Protein AF-A0A2V9J8C8-F1 (afdb_monomer_lite)

Structure (mmCIF, N/CA/C/O backbone):
data_AF-A0A2V9J8C8-F1
#
_entry.id   AF-A0A2V9J8C8-F1
#
loop_
_atom_site.group_PDB
_atom_site.id
_atom_site.type_symbol
_atom_site.label_atom_id
_atom_site.label_alt_id
_atom_site.label_comp_id
_atom_site.label_asym_id
_atom_site.label_entity_id
_atom_site.label_seq_id
_atom_site.pdbx_PDB_ins_code
_atom_site.Cartn_x
_atom_site.Cartn_y
_atom_site.Cartn_z
_atom_site.occupancy
_atom_site.B_iso_or_equiv
_atom_site.auth_seq_id
_atom_site.auth_comp_id
_atom_site.auth_asym_id
_atom_site.auth_atom_id
_atom_site.pdbx_PDB_model_num
ATOM 1 N N . MET A 1 1 ? -24.000 13.075 -5.334 1.00 54.38 1 MET A N 1
ATOM 2 C CA . MET A 1 1 ? -23.034 12.295 -4.535 1.00 54.38 1 MET A CA 1
ATOM 3 C C . MET A 1 1 ? -21.671 12.915 -4.797 1.00 54.38 1 MET A C 1
ATOM 5 O O . MET A 1 1 ? -21.237 12.888 -5.939 1.00 54.38 1 MET A O 1
ATOM 9 N N . GLY A 1 2 ? -21.112 13.639 -3.826 1.00 76.19 2 GLY A N 1
ATOM 10 C CA . GLY A 1 2 ? -19.845 14.362 -3.988 1.00 76.19 2 GLY A CA 1
ATOM 11 C C . GLY A 1 2 ? -18.661 13.500 -3.559 1.00 76.19 2 GLY A C 1
ATOM 12 O O . GLY A 1 2 ? -18.819 12.620 -2.716 1.00 76.19 2 GLY A O 1
ATOM 13 N N . LEU A 1 3 ? -17.489 13.746 -4.140 1.00 82.00 3 LEU A N 1
ATOM 14 C CA . LEU A 1 3 ? -16.237 13.203 -3.622 1.00 82.00 3 LEU A CA 1
ATOM 15 C C . LEU A 1 3 ? -15.845 14.013 -2.383 1.00 82.00 3 LEU A C 1
ATOM 17 O O . LEU A 1 3 ? -15.822 15.243 -2.432 1.00 82.00 3 LEU A O 1
ATOM 21 N N . HIS A 1 4 ? -15.560 13.325 -1.281 1.00 84.31 4 HIS A N 1
ATOM 22 C CA . HIS A 1 4 ? -15.088 13.942 -0.047 1.00 84.31 4 HIS A CA 1
ATOM 23 C C . HIS A 1 4 ? -13.616 13.578 0.170 1.00 84.31 4 HIS A C 1
ATOM 25 O O . HIS A 1 4 ? -13.277 12.398 0.048 1.00 84.31 4 HIS A O 1
ATOM 31 N N . PRO A 1 5 ? -12.745 14.552 0.490 1.00 89.12 5 PRO A N 1
ATOM 32 C CA . PRO A 1 5 ? -11.369 14.267 0.871 1.00 89.12 5 PRO A CA 1
ATOM 33 C C . PRO A 1 5 ? -11.312 13.334 2.082 1.00 89.12 5 PRO A C 1
ATOM 35 O O . PRO A 1 5 ? -12.112 13.461 3.012 1.00 89.12 5 PRO A O 1
ATOM 38 N N . VAL A 1 6 ? -10.339 12.425 2.089 1.00 93.81 6 VAL A N 1
ATOM 39 C CA . VAL A 1 6 ? -10.053 11.575 3.247 1.00 93.81 6 VAL A CA 1
ATOM 40 C C . VAL A 1 6 ? -9.010 12.279 4.104 1.00 93.81 6 VAL A C 1
ATOM 42 O O . VAL A 1 6 ? -7.878 12.483 3.675 1.00 93.81 6 VAL A O 1
ATOM 45 N N . ALA A 1 7 ? -9.38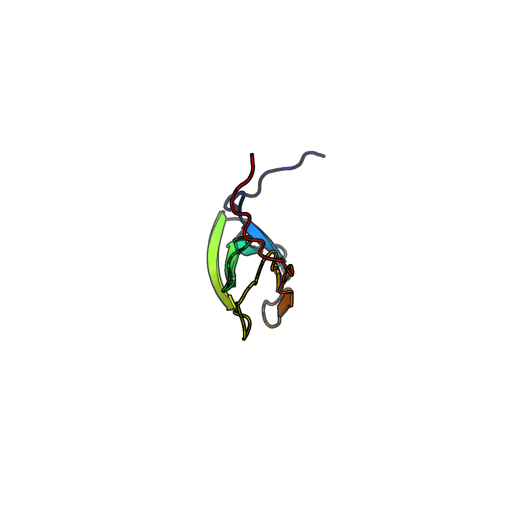2 12.667 5.322 1.00 95.44 7 ALA A N 1
ATOM 46 C CA . ALA A 1 7 ? -8.452 13.312 6.240 1.00 95.44 7 ALA A CA 1
ATOM 47 C C . ALA A 1 7 ? -7.253 12.394 6.545 1.00 95.44 7 ALA A C 1
ATOM 49 O O . ALA A 1 7 ? -7.420 11.209 6.832 1.00 95.44 7 ALA A O 1
ATOM 50 N N . GLY A 1 8 ? -6.043 12.953 6.488 1.00 94.94 8 GLY A N 1
ATOM 51 C CA . GLY A 1 8 ? -4.796 12.217 6.718 1.00 94.94 8 GLY A CA 1
ATOM 52 C C . GLY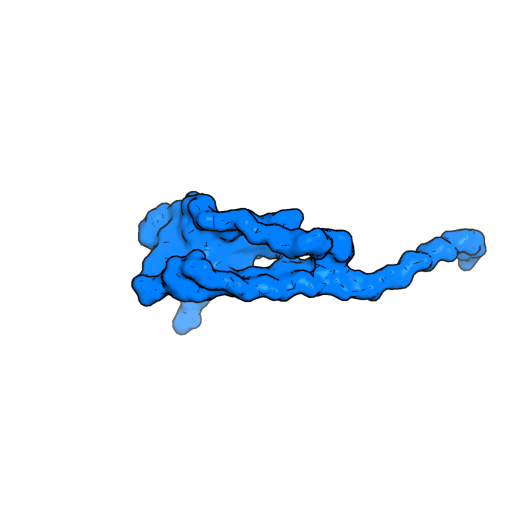 A 1 8 ? -4.257 11.464 5.496 1.00 94.94 8 GLY A C 1
ATOM 53 O O . GLY A 1 8 ? -3.134 10.968 5.569 1.00 94.94 8 GLY A O 1
ATOM 54 N N . LEU A 1 9 ? -5.002 11.404 4.384 1.00 95.81 9 LEU A N 1
ATOM 55 C CA . LEU A 1 9 ? -4.500 10.952 3.085 1.00 95.81 9 LEU A CA 1
ATOM 56 C C . LEU A 1 9 ? -3.893 12.147 2.334 1.00 95.81 9 LEU A C 1
ATOM 58 O O . LEU A 1 9 ? -4.544 13.181 2.190 1.00 95.81 9 LEU A O 1
ATOM 62 N N . ASN A 1 10 ? -2.649 12.011 1.888 1.00 94.19 10 ASN A N 1
ATOM 63 C CA . ASN A 1 10 ? -1.918 13.035 1.150 1.00 94.19 10 ASN A CA 1
ATOM 64 C C . ASN A 1 10 ? -2.073 12.818 -0.363 1.00 94.19 10 ASN A C 1
ATOM 66 O O . ASN A 1 10 ? -2.339 11.705 -0.809 1.00 94.19 10 ASN A O 1
ATOM 70 N N . ASP A 1 11 ? -1.825 13.859 -1.159 1.00 93.06 11 ASP A N 1
ATOM 71 C CA . ASP A 1 11 ? -1.924 13.806 -2.629 1.00 93.06 11 ASP A CA 1
ATOM 72 C C . ASP A 1 11 ? -0.950 12.813 -3.289 1.00 93.06 11 ASP A C 1
ATOM 74 O O . ASP A 1 11 ? -1.135 12.410 -4.440 1.00 93.06 11 ASP A O 1
ATOM 78 N N . ASP A 1 12 ? 0.120 12.449 -2.584 1.00 94.12 12 ASP A N 1
ATOM 79 C CA . ASP A 1 12 ? 1.130 11.499 -3.030 1.00 94.12 12 ASP A CA 1
ATOM 80 C C . ASP A 1 12 ? 0.980 10.104 -2.416 1.00 94.12 12 ASP A C 1
ATOM 82 O O . ASP A 1 12 ? 1.811 9.240 -2.703 1.00 94.12 12 ASP A O 1
ATOM 86 N N . ASP A 1 13 ? -0.066 9.859 -1.626 1.00 95.94 13 ASP A N 1
ATOM 87 C CA . ASP A 1 13 ? -0.403 8.514 -1.173 1.00 95.94 13 ASP A CA 1
ATOM 88 C C . ASP A 1 13 ? -1.253 7.776 -2.210 1.00 95.94 13 ASP A C 1
ATOM 90 O O . ASP A 1 13 ? -2.250 8.293 -2.714 1.00 95.94 13 ASP A O 1
ATOM 94 N N . ASP A 1 14 ? -0.922 6.508 -2.424 1.00 96.38 14 ASP A N 1
ATOM 95 C CA . ASP A 1 14 ? -1.803 5.530 -3.049 1.00 96.38 14 ASP A CA 1
ATOM 96 C C . ASP A 1 14 ? -2.384 4.584 -1.982 1.00 96.38 14 ASP A C 1
ATOM 98 O O . ASP A 1 14 ? -1.794 4.336 -0.923 1.00 96.38 14 ASP A O 1
ATOM 102 N N . VAL A 1 15 ? -3.560 4.022 -2.273 1.00 97.25 15 VAL A N 1
ATOM 103 C CA . VAL A 1 15 ? -4.253 3.066 -1.399 1.00 97.25 15 VAL A CA 1
ATOM 104 C C . VAL A 1 15 ? -3.892 1.635 -1.800 1.00 97.25 15 VAL A C 1
ATOM 106 O O . VAL A 1 15 ? -4.240 1.175 -2.884 1.00 97.25 15 VAL A O 1
ATOM 109 N N . ALA A 1 16 ? -3.258 0.905 -0.886 1.00 97.56 16 ALA A N 1
ATOM 110 C CA . ALA A 1 16 ? -2.950 -0.518 -1.019 1.00 97.56 16 ALA A CA 1
ATOM 111 C C . ALA A 1 16 ? -4.123 -1.442 -0.642 1.00 97.56 16 ALA A C 1
ATOM 113 O O . ALA A 1 16 ? -4.087 -2.641 -0.916 1.00 97.56 16 ALA A O 1
ATOM 114 N N . GLY A 1 17 ? -5.158 -0.924 0.019 1.00 97.88 17 GLY A N 1
ATOM 115 C CA . GLY A 1 17 ? -6.356 -1.692 0.353 1.00 97.88 17 GLY A CA 1
ATOM 116 C C . GLY A 1 17 ? -7.098 -1.159 1.573 1.00 97.88 17 GLY A C 1
ATOM 117 O O . GLY A 1 17 ? -6.720 -0.149 2.162 1.00 97.88 17 GLY A O 1
ATOM 118 N N . TRP A 1 18 ? -8.154 -1.873 1.952 1.00 98.31 18 TRP A N 1
ATOM 119 C CA . TRP A 1 18 ? -8.981 -1.595 3.128 1.00 98.31 18 TRP A CA 1
ATOM 120 C C . TRP A 1 18 ? -8.755 -2.650 4.202 1.00 98.31 18 TRP A C 1
ATOM 122 O O . TRP A 1 18 ? -8.573 -3.822 3.873 1.00 98.31 18 TRP A O 1
ATOM 132 N N . SER A 1 19 ? -8.853 -2.268 5.475 1.00 98.19 19 SER A N 1
ATOM 133 C CA . SER A 1 19 ? -9.012 -3.245 6.552 1.00 98.19 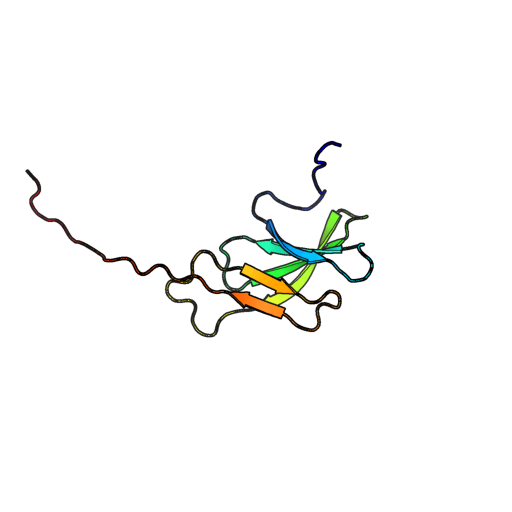19 SER A CA 1
ATOM 134 C C . SER A 1 19 ? -10.377 -3.937 6.470 1.00 98.19 19 SER A C 1
ATOM 136 O O . SER A 1 19 ? -11.356 -3.364 5.989 1.00 98.19 19 SER A O 1
ATOM 138 N N . ALA A 1 20 ? -10.466 -5.168 6.977 1.00 97.75 20 ALA A N 1
ATOM 139 C CA . ALA A 1 20 ? -11.692 -5.975 6.931 1.00 97.75 20 ALA A CA 1
ATOM 140 C C . ALA A 1 20 ? -12.916 -5.307 7.592 1.00 97.75 20 ALA A C 1
ATOM 142 O O . ALA A 1 20 ? -14.049 -5.565 7.198 1.00 97.75 20 ALA A O 1
ATOM 143 N N . ASP A 1 21 ? -12.692 -4.451 8.590 1.00 97.12 21 ASP A N 1
ATOM 144 C CA . ASP A 1 21 ? -13.731 -3.704 9.306 1.00 97.12 21 ASP A CA 1
ATOM 145 C C . ASP A 1 21 ? -14.102 -2.363 8.643 1.00 97.12 21 ASP A C 1
ATOM 147 O O . ASP A 1 21 ? -14.962 -1.646 9.157 1.00 97.12 21 ASP A O 1
ATOM 151 N N . GLY A 1 22 ? -13.448 -1.998 7.534 1.00 97.00 22 GLY A N 1
ATOM 152 C CA . GLY A 1 22 ? -13.663 -0.740 6.817 1.00 97.00 22 GLY A CA 1
ATOM 153 C C . GLY A 1 22 ? -13.226 0.516 7.579 1.00 97.00 22 GLY A C 1
ATOM 154 O O . GLY A 1 22 ? -13.527 1.625 7.143 1.00 97.00 22 GLY A O 1
ATOM 155 N N . ARG A 1 23 ? -12.537 0.377 8.720 1.00 97.38 23 ARG A N 1
ATOM 156 C CA . ARG A 1 23 ? -12.130 1.514 9.568 1.00 97.38 23 ARG A CA 1
ATOM 157 C C . ARG A 1 23 ? -10.784 2.106 9.184 1.00 97.38 23 ARG A C 1
ATOM 159 O O . ARG A 1 23 ? -10.428 3.184 9.663 1.00 97.38 23 ARG A O 1
ATOM 166 N N . SER A 1 24 ? -10.014 1.402 8.365 1.00 98.31 24 SER A N 1
ATOM 167 C CA . SER A 1 24 ? -8.677 1.826 7.991 1.00 98.31 24 SER A CA 1
ATOM 168 C C . SER A 1 24 ? -8.376 1.586 6.521 1.00 98.31 24 SER A C 1
ATOM 170 O O . SER A 1 24 ? -8.836 0.614 5.919 1.00 98.31 24 SER A O 1
ATOM 172 N N . LEU A 1 25 ? -7.529 2.454 5.979 1.00 98.31 25 LEU A N 1
ATOM 173 C CA . LEU A 1 25 ? -6.862 2.254 4.700 1.00 98.31 25 LEU A CA 1
ATOM 174 C C . LEU A 1 25 ? -5.423 1.806 4.940 1.00 98.31 25 LEU A C 1
ATOM 176 O O . LEU A 1 25 ? -4.764 2.285 5.863 1.00 98.31 25 LEU A O 1
ATOM 180 N N . TYR A 1 26 ? -4.919 0.924 4.090 1.00 98.50 26 TYR A N 1
ATOM 181 C CA . TYR A 1 26 ? -3.486 0.705 3.943 1.00 98.50 26 TYR A CA 1
ATOM 182 C C . TYR A 1 26 ? -2.996 1.629 2.841 1.00 98.50 26 TYR A C 1
ATOM 184 O O . TYR A 1 26 ? -3.545 1.610 1.742 1.00 98.50 26 TYR A O 1
ATOM 192 N N . VAL A 1 27 ? -2.007 2.460 3.138 1.00 98.25 27 VAL A N 1
ATOM 193 C CA . VAL A 1 27 ? -1.540 3.520 2.241 1.00 98.25 27 VAL A CA 1
ATOM 194 C C . VAL A 1 27 ? -0.025 3.509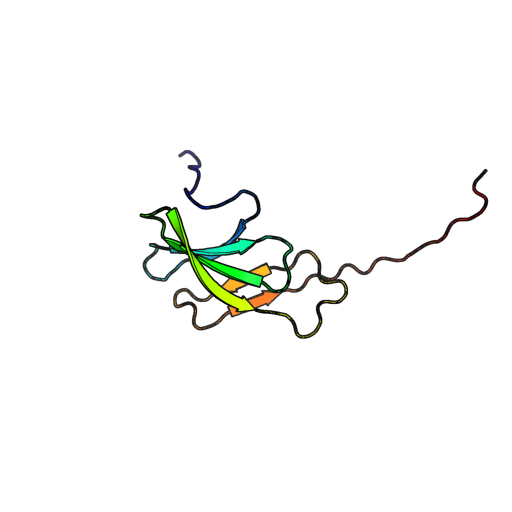 2.156 1.00 98.25 27 VAL A C 1
ATOM 196 O O . VAL A 1 27 ? 0.652 3.103 3.100 1.00 98.25 27 VAL A O 1
ATOM 199 N N . TYR A 1 28 ? 0.508 3.937 1.024 1.00 97.19 28 TYR A N 1
ATOM 200 C CA . TYR A 1 28 ? 1.943 4.071 0.791 1.00 97.19 28 TYR A CA 1
ATOM 201 C C . TYR A 1 28 ? 2.182 5.245 -0.150 1.00 97.19 28 TYR A C 1
ATOM 203 O O . TYR A 1 28 ? 1.288 5.638 -0.897 1.00 97.19 28 TYR A O 1
ATOM 211 N N . ARG A 1 29 ? 3.396 5.787 -0.150 1.00 94.44 29 ARG A N 1
ATOM 212 C CA . ARG A 1 29 ? 3.740 6.887 -1.044 1.00 94.44 29 ARG A CA 1
ATOM 213 C C . ARG A 1 29 ? 3.973 6.385 -2.468 1.00 94.44 29 ARG A C 1
ATOM 215 O O . ARG A 1 29 ? 4.764 5.466 -2.703 1.00 94.44 29 ARG A O 1
ATOM 222 N N . ARG A 1 30 ? 3.318 7.013 -3.439 1.00 90.50 30 ARG A N 1
ATOM 223 C CA . ARG A 1 30 ? 3.446 6.692 -4.861 1.00 90.50 30 ARG A CA 1
ATOM 224 C C . ARG A 1 30 ? 4.884 6.874 -5.343 1.00 90.50 30 ARG A C 1
ATOM 226 O O . ARG A 1 30 ? 5.505 7.909 -5.115 1.00 90.50 30 ARG A O 1
ATOM 233 N N . GLY A 1 31 ? 5.382 5.887 -6.087 1.00 84.75 31 GLY A N 1
ATOM 234 C CA . GLY A 1 31 ? 6.712 5.936 -6.704 1.00 84.75 31 GLY A CA 1
ATOM 235 C C . GLY A 1 31 ? 7.875 5.707 -5.736 1.00 84.75 31 GLY A C 1
ATOM 236 O O . GLY A 1 31 ? 9.025 5.815 -6.153 1.00 84.75 31 GLY A O 1
ATOM 237 N N . GLU A 1 32 ? 7.602 5.371 -4.475 1.00 86.19 32 GLU A N 1
ATOM 238 C CA . GLU A 1 32 ? 8.634 5.048 -3.494 1.00 86.19 32 GLU A CA 1
ATOM 239 C C . GLU A 1 32 ? 8.975 3.545 -3.510 1.00 86.19 32 GLU A C 1
ATOM 241 O O . GLU A 1 32 ? 8.091 2.688 -3.564 1.00 86.19 32 GLU A O 1
ATOM 246 N N . MET A 1 33 ? 10.270 3.224 -3.449 1.00 87.19 33 MET A N 1
ATOM 247 C CA . MET A 1 33 ? 10.793 1.878 -3.201 1.00 87.19 33 MET A CA 1
ATOM 248 C C . MET A 1 33 ? 11.984 2.005 -2.229 1.00 87.19 33 MET A C 1
ATOM 250 O O . MET A 1 33 ? 12.923 2.738 -2.544 1.00 87.19 33 MET A O 1
ATOM 254 N N . PRO A 1 34 ? 11.991 1.315 -1.073 1.00 92.56 34 PRO A N 1
ATOM 255 C CA . PRO A 1 34 ? 10.990 0.350 -0.617 1.00 92.56 34 PRO A CA 1
ATOM 256 C C . PRO A 1 34 ? 9.625 0.992 -0.325 1.00 92.56 34 PRO A C 1
ATOM 258 O O . PRO A 1 34 ? 9.538 2.170 0.005 1.00 92.56 34 PRO A O 1
ATOM 261 N N . PHE A 1 35 ? 8.553 0.206 -0.421 1.00 95.25 35 PHE A N 1
ATOM 262 C CA . PHE A 1 35 ? 7.220 0.630 -0.007 1.00 95.25 35 PHE A CA 1
ATOM 263 C C . PHE A 1 35 ? 7.171 0.765 1.518 1.00 95.25 35 PHE A C 1
ATOM 265 O O . PHE A 1 35 ? 7.189 -0.245 2.232 1.00 95.25 35 PHE A O 1
ATOM 272 N N . HIS A 1 36 ? 7.058 1.993 2.018 1.00 97.06 36 HIS A N 1
ATOM 273 C CA . HIS A 1 36 ? 6.688 2.266 3.404 1.00 97.06 36 HIS A CA 1
ATOM 274 C C . HIS A 1 36 ? 5.163 2.295 3.514 1.00 97.06 36 HIS A C 1
ATOM 276 O O . HIS A 1 36 ? 4.511 3.247 3.086 1.00 97.06 36 HIS A O 1
ATOM 282 N N . VAL A 1 37 ? 4.588 1.223 4.056 1.00 97.88 37 VAL A N 1
ATOM 283 C CA . VAL A 1 37 ? 3.139 1.054 4.167 1.00 97.88 37 VAL A CA 1
ATOM 284 C C . VAL A 1 37 ? 2.684 1.474 5.556 1.00 97.88 37 VAL A C 1
ATOM 286 O O . VAL A 1 37 ? 3.208 1.000 6.570 1.00 97.88 37 VAL A O 1
ATOM 289 N N . PHE A 1 38 ? 1.664 2.320 5.595 1.00 98.44 38 PHE A N 1
ATOM 290 C CA . PHE A 1 38 ? 1.016 2.812 6.800 1.00 98.44 38 PHE A CA 1
ATOM 291 C C . PHE A 1 38 ? -0.433 2.335 6.855 1.00 98.44 38 PHE A C 1
ATOM 293 O O . PHE A 1 38 ? -1.098 2.180 5.832 1.00 98.44 38 PHE A O 1
ATOM 300 N N . ARG A 1 39 ? -0.948 2.145 8.066 1.00 98.38 39 ARG A N 1
ATOM 301 C CA . ARG A 1 39 ? -2.377 2.030 8.338 1.00 98.38 39 ARG A CA 1
ATOM 302 C C . ARG A 1 39 ? -2.908 3.415 8.697 1.00 98.38 39 ARG A C 1
ATOM 304 O O . ARG A 1 39 ? -2.488 3.984 9.697 1.00 98.38 39 ARG A O 1
ATOM 311 N N . LEU A 1 40 ? -3.823 3.947 7.897 1.00 98.62 40 LEU A N 1
ATOM 312 C CA . LEU A 1 40 ? -4.551 5.182 8.174 1.00 98.62 40 LEU A CA 1
ATOM 313 C C . LEU A 1 40 ? -5.870 4.842 8.871 1.00 98.62 40 LEU A C 1
ATOM 315 O O . LEU A 1 40 ? -6.741 4.227 8.257 1.00 98.62 40 LEU A O 1
ATOM 319 N N . ASP A 1 41 ? -6.027 5.240 10.130 1.00 98.25 41 ASP A N 1
ATOM 320 C CA . ASP A 1 41 ? -7.310 5.174 10.831 1.00 98.25 41 ASP A CA 1
ATOM 321 C C . ASP A 1 41 ? -8.208 6.339 10.391 1.00 98.25 41 ASP A C 1
ATOM 323 O O . ASP A 1 41 ? -7.855 7.511 10.542 1.00 98.25 41 ASP A O 1
ATOM 327 N N . LEU A 1 42 ? -9.383 6.017 9.847 1.00 97.31 42 LEU A N 1
ATOM 328 C CA . LEU A 1 42 ? -10.285 7.005 9.249 1.00 97.31 42 LEU A CA 1
ATOM 329 C C . LEU A 1 42 ? -11.044 7.847 10.280 1.00 97.31 42 LEU A C 1
ATOM 331 O O . LEU A 1 42 ? -11.551 8.913 9.938 1.00 97.31 42 LEU A O 1
ATOM 335 N N . SER A 1 43 ? -11.134 7.391 11.531 1.00 96.88 43 SER A N 1
ATOM 336 C CA . SER A 1 43 ? -11.812 8.131 12.602 1.00 96.88 43 SER A CA 1
ATOM 337 C C . SER A 1 43 ? -10.915 9.197 13.228 1.00 96.88 43 SER A C 1
ATOM 339 O O . SER A 1 43 ? -11.398 10.234 13.676 1.00 96.88 43 SER A O 1
ATOM 341 N N . THR A 1 44 ? -9.603 8.954 13.232 1.00 97.38 44 THR A N 1
ATOM 342 C CA . THR A 1 44 ? -8.605 9.830 13.860 1.00 97.38 44 THR A CA 1
ATOM 343 C C . THR A 1 44 ? -7.715 10.565 12.862 1.00 97.38 44 THR A C 1
ATOM 345 O O . THR A 1 44 ? -6.976 11.461 13.271 1.00 97.38 44 THR A O 1
ATOM 348 N N . ALA A 1 45 ? -7.769 10.197 11.577 1.00 97.25 45 ALA A N 1
ATOM 349 C CA . ALA A 1 45 ? -6.889 10.686 10.513 1.00 97.25 45 ALA A CA 1
ATOM 350 C C . ALA A 1 45 ? -5.390 10.436 10.783 1.00 97.25 45 ALA A C 1
ATOM 352 O O . ALA A 1 45 ? -4.526 11.160 10.284 1.00 97.25 45 ALA A O 1
ATOM 353 N N . ARG A 1 46 ? -5.063 9.421 11.593 1.00 97.69 46 ARG A N 1
ATOM 354 C CA . ARG A 1 46 ? -3.681 9.094 11.970 1.00 97.69 46 ARG A CA 1
ATOM 355 C C . ARG A 1 46 ? -3.139 7.939 11.144 1.00 97.69 46 ARG A C 1
ATOM 357 O O . ARG A 1 46 ? -3.796 6.912 11.000 1.00 97.69 46 ARG A O 1
ATOM 364 N N . LYS A 1 47 ? -1.912 8.111 10.650 1.00 97.69 47 LYS A N 1
ATOM 365 C CA . LYS A 1 47 ? -1.112 7.060 10.017 1.00 97.69 47 LYS A CA 1
ATOM 366 C C . LYS A 1 47 ? -0.214 6.394 11.049 1.00 97.69 47 LYS A C 1
ATOM 368 O O . LYS A 1 47 ? 0.544 7.071 11.740 1.00 97.69 47 LYS A O 1
ATOM 373 N N . GLU A 1 48 ? -0.250 5.074 11.084 1.00 97.88 48 GLU A N 1
ATOM 374 C CA . GLU A 1 48 ? 0.644 4.244 11.885 1.00 97.88 48 GLU A CA 1
ATOM 375 C C . GLU A 1 48 ? 1.481 3.355 10.958 1.00 97.88 48 GLU A C 1
ATOM 377 O O . GLU A 1 48 ? 0.927 2.784 10.015 1.00 97.88 48 GLU A O 1
ATOM 382 N N . PRO A 1 49 ? 2.801 3.217 11.172 1.00 98.25 49 PRO A N 1
ATOM 383 C CA . PRO A 1 49 ? 3.621 2.312 10.374 1.00 98.25 49 PRO A CA 1
ATOM 384 C C . PRO A 1 49 ? 3.097 0.876 10.458 1.00 98.25 49 PRO A C 1
ATOM 386 O O . PRO A 1 49 ? 2.875 0.356 11.550 1.00 98.25 49 PRO A O 1
ATOM 389 N N . LEU A 1 50 ? 2.918 0.227 9.306 1.00 97.62 50 LEU A N 1
ATOM 390 C CA . LEU A 1 50 ? 2.424 -1.148 9.224 1.00 97.62 50 LEU A CA 1
ATOM 391 C C . LEU A 1 50 ? 3.518 -2.114 8.776 1.00 97.62 50 LEU A C 1
ATOM 393 O O . LEU A 1 50 ? 3.711 -3.166 9.387 1.00 97.62 50 LEU A O 1
ATOM 397 N N . ARG A 1 51 ? 4.204 -1.800 7.672 1.00 96.69 51 ARG A N 1
ATOM 398 C CA . ARG A 1 51 ? 5.200 -2.694 7.069 1.00 96.69 51 ARG A CA 1
ATOM 399 C C . ARG A 1 51 ? 6.123 -1.932 6.122 1.00 96.69 51 ARG A C 1
ATOM 401 O O . ARG A 1 51 ? 5.717 -0.939 5.530 1.00 96.69 51 ARG A O 1
ATOM 408 N N . VAL A 1 52 ? 7.330 -2.455 5.926 1.00 96.94 52 VAL A N 1
ATOM 409 C CA . VAL A 1 52 ? 8.231 -2.047 4.841 1.00 96.94 52 VAL A CA 1
ATOM 410 C C . VAL A 1 52 ? 8.405 -3.227 3.890 1.00 96.94 52 VAL A C 1
ATOM 412 O O . VAL A 1 52 ? 8.692 -4.338 4.343 1.00 96.94 52 VAL A O 1
ATOM 415 N N . VAL A 1 53 ? 8.189 -3.014 2.592 1.00 94.50 53 VAL A N 1
ATOM 416 C CA . VAL A 1 53 ? 8.283 -4.058 1.558 1.00 94.50 53 VAL A CA 1
ATOM 417 C C . VAL A 1 53 ? 9.193 -3.579 0.436 1.00 94.50 53 VAL A C 1
ATOM 419 O O . VAL A 1 53 ? 8.992 -2.500 -0.104 1.00 94.50 53 VAL A O 1
ATOM 422 N N . THR A 1 54 ? 10.176 -4.390 0.052 1.00 91.69 54 THR A N 1
ATOM 423 C CA . THR A 1 54 ? 11.062 -4.100 -1.083 1.00 91.69 54 THR A CA 1
ATOM 424 C C . THR A 1 54 ? 11.026 -5.232 -2.097 1.00 91.69 54 THR A C 1
ATOM 426 O O . THR A 1 54 ? 10.814 -6.391 -1.735 1.00 91.69 54 THR A O 1
ATOM 429 N N . SER A 1 55 ? 11.277 -4.906 -3.363 1.00 82.19 55 SER A N 1
ATOM 430 C CA . SER A 1 55 ? 11.668 -5.915 -4.347 1.00 82.19 55 SER A CA 1
ATOM 431 C C . SER A 1 55 ? 13.130 -6.319 -4.140 1.00 82.19 55 SER A C 1
ATOM 433 O O . SER A 1 55 ? 13.924 -5.542 -3.607 1.00 82.19 55 SER A O 1
ATOM 435 N N . THR A 1 56 ? 13.490 -7.527 -4.576 1.00 83.06 56 THR A N 1
ATOM 436 C CA . THR A 1 56 ? 14.872 -8.031 -4.556 1.00 83.06 56 THR A CA 1
ATOM 437 C C . THR A 1 56 ? 15.797 -7.275 -5.510 1.00 83.06 56 THR A C 1
ATOM 439 O O . THR A 1 56 ? 17.009 -7.342 -5.350 1.00 83.06 56 THR A O 1
ATOM 442 N N . ASP A 1 57 ? 15.241 -6.561 -6.491 1.00 78.38 57 ASP A N 1
ATOM 443 C CA . ASP A 1 57 ? 15.984 -5.675 -7.383 1.00 78.38 57 ASP A CA 1
ATOM 444 C C . ASP A 1 57 ? 15.171 -4.396 -7.630 1.00 78.38 57 ASP A C 1
ATOM 446 O O . ASP A 1 57 ? 14.033 -4.428 -8.107 1.00 78.38 57 ASP A O 1
ATOM 450 N N . THR A 1 58 ? 15.758 -3.262 -7.266 1.00 76.62 58 THR A N 1
ATOM 451 C CA . THR A 1 58 ? 15.147 -1.932 -7.362 1.00 76.62 58 THR A CA 1
ATOM 452 C C . THR A 1 58 ? 15.655 -1.146 -8.570 1.00 76.62 58 THR A C 1
ATOM 454 O O . THR A 1 58 ? 15.178 -0.041 -8.830 1.00 76.62 58 THR A O 1
ATOM 457 N N . SER A 1 59 ? 16.591 -1.707 -9.341 1.00 80.12 59 SER A N 1
ATOM 458 C CA . SER A 1 59 ? 17.195 -1.040 -10.494 1.00 80.12 59 SER A CA 1
ATOM 459 C C . SER A 1 59 ? 16.141 -0.772 -11.566 1.00 80.12 59 SER A C 1
ATOM 461 O O . SER A 1 59 ? 15.462 -1.689 -12.034 1.00 80.12 59 SER A O 1
ATOM 463 N N . GLY A 1 60 ? 15.988 0.499 -11.945 1.00 74.19 60 GLY A N 1
ATOM 464 C CA . GLY A 1 60 ? 14.990 0.927 -12.930 1.00 74.19 60 GLY A CA 1
ATOM 465 C C . GLY A 1 60 ? 13.537 0.751 -12.478 1.00 74.19 60 GLY A C 1
ATOM 466 O O . GLY A 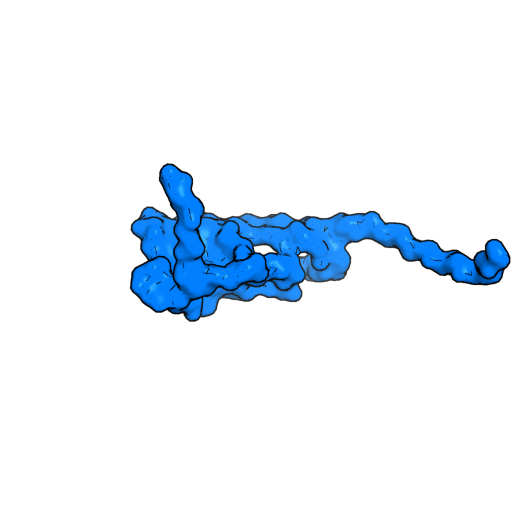1 60 ? 12.640 0.814 -13.317 1.00 74.19 60 GLY A O 1
ATOM 467 N N . ALA A 1 61 ? 13.290 0.504 -11.185 1.00 79.62 61 ALA A N 1
ATOM 468 C CA . ALA A 1 61 ? 11.942 0.420 -10.644 1.00 79.62 61 ALA A CA 1
ATOM 469 C C . ALA A 1 61 ? 11.251 1.786 -10.744 1.00 79.62 61 ALA A C 1
ATOM 471 O O . ALA A 1 61 ? 11.650 2.758 -10.108 1.00 79.62 61 ALA A O 1
ATOM 472 N N . GLU A 1 62 ? 10.179 1.841 -11.520 1.00 78.94 62 GLU A N 1
ATOM 473 C CA . GLU A 1 62 ? 9.335 3.015 -11.699 1.00 78.94 62 GLU A CA 1
ATOM 474 C C . GLU A 1 62 ? 7.868 2.570 -11.730 1.00 78.94 62 GLU A C 1
ATOM 476 O O . GLU A 1 62 ? 7.566 1.441 -12.110 1.00 78.94 62 GLU A O 1
ATOM 481 N N . ARG A 1 63 ? 6.920 3.430 -11.337 1.00 81.25 63 ARG A N 1
ATOM 482 C CA . ARG A 1 63 ? 5.472 3.114 -11.389 1.00 81.25 63 ARG A CA 1
ATOM 483 C C . ARG A 1 63 ? 5.122 1.779 -10.704 1.00 81.25 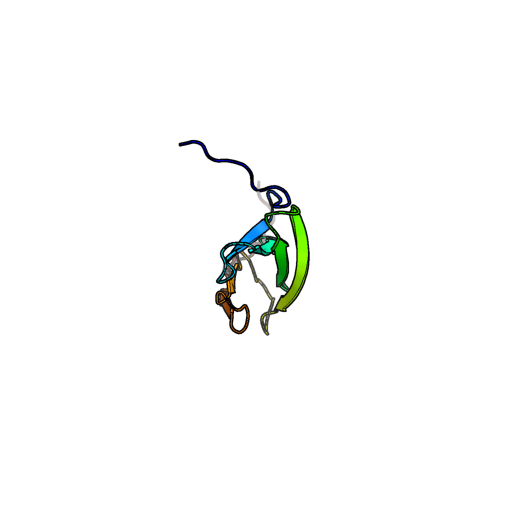63 ARG A C 1
ATOM 485 O O . ARG A 1 63 ? 4.416 0.934 -11.255 1.00 81.25 63 ARG A O 1
ATOM 492 N N . SER A 1 64 ? 5.670 1.582 -9.508 1.00 88.56 64 SER A N 1
ATOM 493 C CA . SER A 1 64 ? 5.443 0.385 -8.695 1.00 88.56 64 SER A CA 1
ATOM 494 C C . SER A 1 64 ? 4.277 0.603 -7.727 1.00 88.56 64 SER A C 1
ATOM 496 O O . SER A 1 64 ? 4.107 1.708 -7.213 1.00 88.56 64 SER A O 1
ATOM 498 N N . TYR A 1 65 ? 3.490 -0.440 -7.468 1.00 92.38 65 TYR A N 1
ATOM 499 C CA . TYR A 1 65 ? 2.376 -0.412 -6.512 1.00 92.38 65 TYR A CA 1
ATOM 500 C C . TYR A 1 65 ? 2.280 -1.718 -5.725 1.00 92.38 65 TYR A C 1
ATOM 502 O O . TYR A 1 65 ? 2.800 -2.758 -6.144 1.00 92.38 65 TYR A O 1
ATOM 510 N N . ILE A 1 66 ? 1.607 -1.659 -4.578 1.00 95.75 66 ILE A N 1
ATOM 511 C CA . ILE A 1 66 ? 1.418 -2.782 -3.659 1.00 95.75 66 ILE A CA 1
ATOM 512 C C . ILE A 1 66 ? -0.039 -2.856 -3.209 1.00 95.75 66 ILE A C 1
ATOM 514 O O . ILE A 1 66 ? -0.675 -1.831 -2.985 1.00 95.75 66 ILE A O 1
ATOM 518 N N . LEU A 1 67 ? -0.560 -4.074 -3.068 1.00 97.56 67 LEU A N 1
ATOM 519 C CA . LEU A 1 67 ? -1.897 -4.360 -2.559 1.00 97.56 67 LEU A CA 1
ATOM 520 C C . LEU A 1 67 ? -1.819 -5.326 -1.375 1.00 97.56 67 LEU A C 1
ATOM 522 O O . LEU A 1 67 ? -1.005 -6.250 -1.383 1.00 97.56 67 LEU A O 1
ATOM 526 N N . PHE A 1 68 ? -2.679 -5.133 -0.376 1.00 98.12 68 PHE A N 1
ATOM 527 C CA . PHE A 1 68 ? -2.749 -5.958 0.835 1.00 98.12 68 PHE A CA 1
ATOM 528 C C . PHE A 1 68 ? -4.083 -6.695 0.949 1.00 98.12 68 PHE A C 1
ATOM 530 O O . PHE A 1 68 ? -5.129 -6.201 0.525 1.00 98.12 68 PHE A O 1
ATOM 537 N N . THR A 1 69 ? -4.057 -7.869 1.583 1.00 98.19 69 THR A N 1
ATOM 538 C CA . THR A 1 69 ? -5.283 -8.519 2.061 1.00 98.19 69 THR A CA 1
ATOM 539 C C . THR A 1 69 ? -5.928 -7.696 3.185 1.00 98.19 69 THR A C 1
ATOM 541 O O . THR A 1 69 ? -5.215 -6.991 3.902 1.00 98.19 69 THR A O 1
ATOM 544 N N . PRO A 1 70 ? -7.253 -7.801 3.412 1.00 98.12 70 PRO A N 1
ATOM 545 C CA . PRO A 1 70 ? -7.935 -6.993 4.431 1.00 98.12 70 PRO A CA 1
ATOM 546 C C . PRO A 1 70 ? -7.487 -7.212 5.883 1.00 98.12 70 PRO A C 1
ATOM 548 O O . PRO A 1 70 ? -7.817 -6.418 6.761 1.00 98.12 70 PRO A O 1
ATOM 551 N N . ASP A 1 71 ? -6.766 -8.298 6.157 1.00 96.56 71 ASP A N 1
ATOM 552 C CA . ASP A 1 71 ? -6.147 -8.600 7.452 1.00 96.56 71 ASP A CA 1
ATOM 553 C C . ASP A 1 71 ? -4.653 -8.216 7.517 1.00 96.56 71 ASP A C 1
ATOM 555 O O . ASP A 1 71 ? -3.980 -8.492 8.512 1.00 96.56 71 ASP A O 1
ATOM 559 N N . ALA A 1 72 ? -4.125 -7.612 6.449 1.00 96.12 72 ALA A N 1
ATOM 560 C CA . ALA A 1 72 ? -2.727 -7.249 6.232 1.00 96.12 72 ALA A CA 1
ATOM 561 C C . ALA A 1 72 ? -1.699 -8.392 6.387 1.00 96.12 72 ALA A C 1
ATOM 563 O O . ALA A 1 72 ? -0.499 -8.142 6.596 1.00 96.12 72 ALA A O 1
ATOM 564 N N . ARG A 1 73 ? -2.142 -9.653 6.293 1.00 96.62 73 ARG A N 1
ATOM 565 C CA . ARG A 1 73 ? -1.262 -10.823 6.443 1.00 96.62 73 ARG A CA 1
ATOM 566 C C . ARG A 1 73 ? -0.506 -11.170 5.172 1.00 96.62 73 ARG A C 1
ATOM 568 O O . ARG A 1 73 ? 0.622 -11.649 5.270 1.00 96.62 73 ARG A O 1
ATOM 575 N N . ALA A 1 74 ? -1.093 -10.907 4.012 1.00 97.25 74 ALA A N 1
ATOM 576 C CA . ALA A 1 74 ? -0.466 -11.124 2.719 1.00 97.25 74 ALA A CA 1
ATOM 577 C C . ALA A 1 74 ? -0.526 -9.855 1.866 1.00 97.25 74 ALA A C 1
ATOM 579 O O . ALA A 1 74 ? -1.357 -8.969 2.075 1.00 97.25 74 ALA A O 1
ATOM 580 N N . TYR A 1 75 ? 0.384 -9.776 0.903 1.00 96.62 75 TYR A N 1
ATOM 581 C CA . TYR A 1 75 ? 0.456 -8.684 -0.052 1.00 96.62 75 TYR A CA 1
ATOM 582 C C . TYR A 1 75 ? 0.958 -9.193 -1.400 1.00 96.62 75 TYR A C 1
ATOM 584 O O . TYR A 1 75 ? 1.653 -10.208 -1.481 1.00 96.62 75 TYR A O 1
ATOM 592 N N . ALA A 1 76 ? 0.622 -8.455 -2.449 1.00 95.81 76 ALA A N 1
ATOM 593 C CA . ALA A 1 76 ? 1.185 -8.607 -3.781 1.00 95.81 76 ALA A CA 1
ATOM 594 C C . ALA A 1 76 ? 1.682 -7.240 -4.249 1.00 95.81 76 ALA A C 1
ATOM 596 O O . ALA A 1 76 ? 1.048 -6.224 -3.972 1.00 95.81 76 ALA A O 1
ATOM 597 N N . TYR A 1 77 ? 2.810 -7.205 -4.950 1.00 92.88 77 TYR A N 1
ATOM 598 C CA . TYR A 1 77 ? 3.352 -5.972 -5.505 1.00 92.88 77 TYR A CA 1
ATOM 599 C C . TYR A 1 77 ? 3.683 -6.148 -6.982 1.00 92.88 77 TYR A C 1
ATOM 601 O O . TYR A 1 77 ? 4.010 -7.245 -7.436 1.00 92.88 77 TYR A O 1
ATOM 609 N N . GLN A 1 78 ? 3.624 -5.045 -7.717 1.00 89.69 78 GLN A N 1
ATOM 610 C CA . GLN A 1 78 ? 4.083 -4.950 -9.094 1.00 89.69 78 GLN A CA 1
ATOM 611 C C . GLN A 1 78 ? 5.206 -3.921 -9.156 1.00 89.69 78 GLN A C 1
ATOM 613 O O . GLN A 1 78 ? 5.043 -2.791 -8.698 1.00 89.69 78 GLN A O 1
ATOM 618 N N . VAL A 1 79 ? 6.328 -4.290 -9.772 1.00 86.44 79 VAL A N 1
ATOM 619 C CA . VAL A 1 79 ? 7.414 -3.358 -10.088 1.00 86.44 79 VAL A CA 1
ATOM 620 C C . VAL A 1 79 ? 7.373 -3.060 -11.575 1.00 86.44 79 VAL A C 1
ATOM 622 O O . VAL A 1 79 ? 7.566 -3.960 -12.391 1.00 86.44 79 VAL A O 1
ATOM 625 N N . GLY A 1 80 ? 7.085 -1.809 -11.926 1.00 84.56 80 GLY A N 1
ATOM 626 C CA . GLY A 1 80 ? 7.199 -1.354 -13.303 1.00 84.56 80 GLY A CA 1
ATOM 627 C C . GLY A 1 80 ? 8.663 -1.066 -13.617 1.00 84.56 80 GLY A C 1
ATOM 628 O O . GLY A 1 80 ? 9.403 -0.578 -12.767 1.00 84.56 80 GLY A O 1
ATOM 629 N N . ARG A 1 81 ? 9.105 -1.398 -14.828 1.00 82.19 81 ARG A N 1
ATOM 630 C CA . ARG A 1 81 ? 10.445 -1.054 -15.313 1.00 82.19 81 ARG A CA 1
ATOM 631 C C . ARG A 1 81 ? 10.347 -0.633 -16.770 1.00 82.19 81 ARG A C 1
ATOM 633 O O . ARG A 1 81 ? 10.296 -1.506 -17.638 1.00 82.19 81 ARG A O 1
ATOM 640 N N . PRO A 1 82 ? 10.241 0.669 -17.068 1.00 79.06 82 PRO A N 1
ATOM 641 C CA . PRO A 1 82 ? 10.418 1.099 -18.441 1.00 79.06 82 PRO A CA 1
ATOM 642 C C . PRO A 1 82 ? 11.844 0.790 -18.874 1.00 79.06 82 PRO A C 1
ATOM 644 O O . PRO A 1 82 ? 12.805 1.123 -18.184 1.00 79.06 82 PRO A O 1
ATOM 647 N N . LEU A 1 83 ? 11.968 0.159 -20.033 1.00 79.19 83 LEU A N 1
ATOM 648 C CA . LEU A 1 83 ? 13.233 0.117 -20.742 1.00 79.19 83 LEU A CA 1
ATOM 649 C C . LEU A 1 83 ? 13.373 1.453 -21.471 1.00 79.19 83 LEU A C 1
ATOM 651 O O . LEU A 1 83 ? 12.490 1.829 -22.242 1.00 79.19 83 LEU A O 1
ATOM 655 N N . CYS A 1 84 ? 14.454 2.171 -21.186 1.00 75.31 84 CYS A N 1
ATOM 656 C CA . CYS A 1 84 ? 14.788 3.428 -21.840 1.00 75.31 84 CYS A CA 1
ATOM 657 C C . CYS A 1 84 ? 16.118 3.255 -22.570 1.00 75.31 84 CYS A C 1
ATOM 659 O O . CYS A 1 84 ? 17.089 2.795 -21.970 1.00 75.31 84 CYS A O 1
ATOM 661 N N . ASP A 1 85 ? 16.166 3.668 -23.833 1.00 81.75 85 ASP A N 1
ATOM 662 C CA . ASP A 1 85 ? 17.418 3.782 -24.573 1.00 81.75 85 ASP A CA 1
ATOM 663 C C . ASP A 1 85 ? 18.065 5.140 -24.274 1.00 81.75 85 ASP A C 1
ATOM 665 O O . ASP A 1 85 ? 17.415 6.188 -24.333 1.00 81.75 85 ASP A O 1
ATOM 669 N N . LEU A 1 86 ? 19.356 5.126 -23.935 1.00 79.88 86 LEU A N 1
ATOM 670 C CA . LEU A 1 86 ? 20.144 6.336 -23.723 1.00 79.88 86 LEU A CA 1
ATOM 671 C C . LEU A 1 86 ? 20.889 6.683 -25.013 1.00 79.88 86 LEU A C 1
ATOM 673 O O . LEU A 1 86 ? 21.785 5.953 -25.433 1.00 79.88 86 LEU A O 1
ATOM 677 N N . TYR A 1 87 ? 20.551 7.823 -25.608 1.00 82.94 87 TYR A N 1
ATOM 678 C CA . TYR A 1 87 ? 21.253 8.355 -26.773 1.00 82.94 87 TYR A CA 1
ATOM 679 C C . TYR A 1 87 ? 22.137 9.533 -26.363 1.00 82.94 87 TYR A C 1
ATOM 681 O O . TYR A 1 87 ? 21.678 10.458 -25.693 1.00 82.94 87 TYR A O 1
ATOM 689 N N . LEU A 1 88 ? 23.395 9.520 -26.802 1.00 86.31 88 LEU A N 1
ATOM 690 C CA . LEU A 1 88 ? 24.283 10.679 -26.759 1.00 86.31 88 LEU A CA 1
ATOM 691 C C . LEU A 1 88 ? 24.303 11.316 -28.151 1.00 86.31 88 LEU A C 1
ATOM 693 O O . LEU A 1 88 ? 24.626 10.643 -29.129 1.00 86.31 88 LEU A O 1
ATOM 697 N N . VAL A 1 89 ? 23.953 12.599 -28.244 1.00 84.38 89 VAL A N 1
ATOM 698 C CA . VAL A 1 89 ? 24.030 13.368 -29.493 1.00 84.38 89 VAL A CA 1
ATOM 699 C C . VAL A 1 89 ? 25.109 14.430 -29.345 1.00 84.38 89 VAL A C 1
ATOM 701 O O . VAL A 1 89 ? 25.025 15.291 -28.472 1.00 84.38 89 VAL A O 1
ATOM 704 N N . GLU A 1 90 ? 26.102 14.387 -30.229 1.00 86.19 90 GLU A N 1
ATOM 705 C CA . GLU A 1 90 ? 27.179 15.371 -30.316 1.00 86.19 90 GLU A CA 1
ATOM 706 C C . GLU A 1 90 ? 27.091 16.117 -31.655 1.00 86.19 90 GLU A C 1
ATOM 708 O O . GLU A 1 90 ? 26.762 15.529 -32.684 1.00 86.19 90 GLU A O 1
ATOM 713 N N . GLY A 1 91 ? 27.389 17.420 -31.663 1.00 82.88 91 GLY A N 1
ATOM 714 C CA . GLY A 1 91 ? 27.528 18.188 -32.908 1.00 82.88 91 GLY A CA 1
ATOM 715 C C . GLY A 1 91 ? 26.228 18.535 -33.647 1.00 82.88 91 GLY A C 1
ATOM 716 O O . GLY A 1 91 ? 26.269 18.732 -34.861 1.00 82.88 91 GLY A O 1
ATOM 717 N N . LEU A 1 92 ? 25.093 18.639 -32.946 1.00 70.62 92 LEU A N 1
ATOM 718 C CA . LEU A 1 92 ? 23.851 19.160 -33.530 1.00 70.62 92 LEU A CA 1
ATOM 719 C C . LEU A 1 92 ? 24.072 20.612 -34.014 1.00 70.62 92 LEU A C 1
ATOM 721 O O . LEU A 1 92 ? 24.507 21.456 -33.229 1.00 70.62 92 LEU A O 1
ATOM 725 N N . LYS A 1 93 ? 23.821 20.879 -35.301 1.00 55.44 93 LYS A N 1
ATOM 726 C CA . LYS A 1 93 ? 23.916 22.204 -35.938 1.00 55.44 93 LYS A CA 1
ATOM 727 C C . LYS A 1 93 ? 22.541 22.805 -36.173 1.00 55.44 93 LYS A C 1
ATOM 729 O O . LYS A 1 93 ? 21.633 22.026 -36.535 1.00 55.44 93 LYS A O 1
#

Secondary structure (DSSP, 8-state):
------TT--TTEEEEEE-TTSSEEEEEETT-SSEEEEEEETTTTEEEEEEEE--S--TT-EEEEEEE-TTSS-EEEEEE-------------

Sequence (93 aa):
MGLHPVAGLNDDDDVAGWSADGRSLYVYRRGEMPFHVFRLDLSTARKEPLRVVTSTDTSGAERSYILFTPDARAYAYQVGRPLCDLYLVEGLK

pLDDT: mean 90.62, std 9.17, range [54.38, 98.62]

Foldseek 3Di:
DDDDDQQLDDPQKDFQAAAPVRQWTWIFGFFDPQTFTWTQGRVVSDTDGDDTHHDPDCVQFGRKDKHADNNRPDIDIDTDHDDDDDDDDDDDD

Radius of gyration: 17.52 Å; chains: 1; bounding box: 51×33×50 Å